Protein AF-A0A7C1JL08-F1 (afdb_monomer_lite)

Radius of gyration: 13.5 Å; chains: 1; bounding box: 33×16×41 Å

Secondary structure (DSSP, 8-state):
--------SS-HHHHHHHHHHHHHHHHHHTT---S-----------SSS-------PPP-

pLDDT: mean 97.38, std 2.35, range [82.5, 98.69]

Sequence (60 aa):
GLIMEFSTRGPKEEAERIVRRMVEEGMALRRRTIKEIKSCAAECKVSRIGAAFAAVIFGP

Foldseek 3Di:
DDAFAFDDPDDFVVRFVVRQVVVVVVCVVVVHDDPDDDDDTDDDPDPDDDDTDDDDDDDD

Structure (mmCIF, N/CA/C/O backbone):
data_AF-A0A7C1JL08-F1
#
_entry.id   AF-A0A7C1JL08-F1
#
loop_
_atom_site.group_PDB
_atom_site.id
_atom_site.type_symbol
_atom_site.label_atom_id
_atom_site.label_alt_id
_atom_site.label_comp_id
_atom_site.label_asym_id
_atom_site.label_entity_id
_atom_site.label_seq_id
_atom_site.pdbx_PDB_ins_code
_atom_site.Cartn_x
_atom_site.Cartn_y
_atom_site.Cartn_z
_atom_site.occupancy
_atom_site.B_iso_or_equiv
_atom_site.auth_seq_id
_atom_site.auth_comp_id
_atom_site.auth_asym_id
_atom_site.auth_atom_id
_atom_site.pdbx_PDB_model_num
ATOM 1 N N . GLY A 1 1 ? -10.705 6.805 8.716 1.00 91.19 1 GLY A N 1
ATOM 2 C CA . GLY A 1 1 ? -9.579 6.001 8.203 1.00 91.19 1 GLY A CA 1
ATOM 3 C C . GLY A 1 1 ? -8.397 6.908 7.947 1.00 91.19 1 GLY A C 1
ATOM 4 O O . GLY A 1 1 ? -8.549 8.119 8.060 1.00 91.19 1 GLY A O 1
ATOM 5 N N . LEU A 1 2 ? -7.245 6.340 7.622 1.00 97.88 2 LEU A N 1
ATOM 6 C CA . LEU A 1 2 ? -6.058 7.079 7.208 1.00 97.88 2 LEU A CA 1
ATOM 7 C C . LEU A 1 2 ? -5.558 6.441 5.914 1.00 97.88 2 LEU A C 1
ATOM 9 O O . LEU A 1 2 ? -5.366 5.229 5.881 1.00 97.88 2 LEU A O 1
ATOM 13 N N . ILE A 1 3 ? -5.400 7.248 4.869 1.00 98.19 3 ILE A N 1
ATOM 14 C CA . ILE A 1 3 ? -4.811 6.825 3.598 1.00 98.19 3 ILE A CA 1
ATOM 15 C C . ILE A 1 3 ? -3.401 7.392 3.559 1.00 98.19 3 ILE A C 1
ATOM 17 O O . ILE A 1 3 ? -3.204 8.569 3.853 1.00 98.19 3 ILE A O 1
ATOM 21 N N . MET A 1 4 ? -2.447 6.534 3.224 1.00 98.38 4 MET A N 1
ATOM 22 C CA . MET A 1 4 ? -1.058 6.893 2.984 1.00 98.38 4 MET A CA 1
ATOM 23 C C . MET A 1 4 ? -0.669 6.397 1.597 1.00 98.38 4 MET A C 1
ATOM 25 O O . MET A 1 4 ? -1.179 5.374 1.137 1.00 98.38 4 MET A O 1
ATOM 29 N N . GLU A 1 5 ? 0.233 7.124 0.955 1.00 98.19 5 GLU A N 1
ATOM 30 C CA . GLU A 1 5 ? 0.879 6.725 -0.289 1.00 98.19 5 GLU A CA 1
ATOM 31 C C . GLU A 1 5 ? 2.392 6.693 -0.077 1.00 98.19 5 GLU A C 1
ATOM 33 O O . GLU A 1 5 ? 2.919 7.376 0.805 1.00 98.19 5 GLU A O 1
ATOM 38 N N . PHE A 1 6 ? 3.066 5.838 -0.838 1.00 98.38 6 PHE A N 1
ATOM 39 C CA . PHE A 1 6 ? 4.515 5.789 -0.880 1.00 98.38 6 PHE A CA 1
ATOM 40 C C . PHE A 1 6 ? 4.963 5.298 -2.254 1.00 98.38 6 PHE A C 1
ATOM 42 O O . PHE A 1 6 ? 4.418 4.328 -2.787 1.00 98.38 6 PHE A O 1
ATOM 49 N N . SER A 1 7 ? 5.993 5.933 -2.805 1.00 97.12 7 SER A N 1
ATOM 50 C CA . SER A 1 7 ? 6.626 5.519 -4.053 1.00 97.12 7 SER A CA 1
ATOM 51 C C . SER A 1 7 ? 8.141 5.489 -3.895 1.00 97.12 7 SER A C 1
ATOM 53 O O . SER A 1 7 ? 8.743 6.338 -3.240 1.00 97.12 7 SER A O 1
ATOM 55 N N . THR A 1 8 ? 8.770 4.468 -4.474 1.00 96.69 8 THR A N 1
ATOM 56 C CA . THR A 1 8 ? 10.220 4.285 -4.406 1.00 96.69 8 THR A CA 1
ATOM 57 C C . THR A 1 8 ? 10.735 3.521 -5.618 1.00 96.69 8 THR A C 1
ATOM 59 O O . THR A 1 8 ? 9.976 2.877 -6.344 1.00 96.69 8 THR A O 1
ATOM 62 N N . ARG A 1 9 ? 12.054 3.565 -5.817 1.00 96.38 9 ARG A N 1
ATOM 63 C CA . ARG A 1 9 ? 12.760 2.589 -6.646 1.00 96.38 9 ARG A CA 1
ATOM 64 C C . ARG A 1 9 ? 13.053 1.376 -5.774 1.00 96.38 9 ARG A C 1
ATOM 66 O O . ARG A 1 9 ? 13.834 1.481 -4.835 1.00 96.38 9 ARG A O 1
ATOM 73 N N . GLY A 1 10 ? 12.439 0.243 -6.082 1.00 95.06 10 GLY A N 1
ATOM 74 C CA . GLY A 1 10 ? 12.617 -0.975 -5.302 1.00 95.06 10 GLY A CA 1
ATOM 75 C C . GLY A 1 10 ? 11.485 -1.973 -5.518 1.00 95.06 10 GLY A C 1
ATOM 76 O O . GLY A 1 10 ? 10.571 -1.698 -6.301 1.00 95.06 10 GLY A O 1
ATOM 77 N N . PRO A 1 11 ? 11.556 -3.125 -4.837 1.00 97.81 11 PRO A N 1
ATOM 78 C CA . PRO A 1 11 ? 10.522 -4.143 -4.910 1.00 97.81 11 PRO A CA 1
ATOM 79 C C . PRO A 1 11 ? 9.213 -3.645 -4.286 1.00 97.81 11 PRO A C 1
ATOM 81 O O . PRO A 1 11 ? 9.227 -2.916 -3.284 1.00 97.81 11 PRO A O 1
ATOM 84 N N . LYS A 1 12 ? 8.068 -4.068 -4.835 1.00 97.75 12 LYS A N 1
ATOM 85 C CA . LYS A 1 12 ? 6.750 -3.681 -4.288 1.00 97.75 12 LYS A CA 1
ATOM 86 C C . LYS A 1 12 ? 6.582 -4.048 -2.810 1.00 97.75 12 LYS A C 1
ATOM 88 O O . LYS A 1 12 ? 5.922 -3.314 -2.084 1.00 97.75 12 LYS A O 1
ATOM 93 N N . GLU A 1 13 ? 7.186 -5.144 -2.348 1.00 98.19 13 GLU A N 1
ATOM 94 C CA . GLU A 1 13 ? 7.059 -5.636 -0.972 1.00 98.19 13 GLU A CA 1
ATOM 95 C C . GLU A 1 13 ? 7.666 -4.653 0.038 1.00 98.19 13 GLU A C 1
ATOM 97 O O . GLU A 1 13 ? 7.163 -4.492 1.151 1.00 98.19 13 GLU A O 1
ATOM 102 N N . GLU A 1 14 ? 8.743 -3.968 -0.346 1.00 98.19 14 GLU A N 1
ATOM 103 C CA . GLU A 1 14 ? 9.346 -2.923 0.476 1.00 98.19 14 GLU A CA 1
ATOM 104 C C . GLU A 1 14 ? 8.478 -1.668 0.511 1.00 98.19 14 GLU A C 1
ATOM 106 O O . GLU A 1 14 ? 8.222 -1.141 1.596 1.00 98.19 14 GLU A O 1
ATOM 111 N N . ALA A 1 15 ? 7.973 -1.235 -0.647 1.00 98.38 15 ALA A N 1
ATOM 112 C CA . ALA A 1 15 ? 7.061 -0.100 -0.721 1.00 98.38 15 ALA A CA 1
ATOM 113 C C . ALA A 1 15 ? 5.798 -0.339 0.127 1.00 98.38 15 ALA A C 1
ATOM 115 O O . ALA A 1 15 ? 5.393 0.527 0.905 1.00 98.38 15 ALA A O 1
ATOM 116 N N . GLU A 1 16 ? 5.221 -1.543 0.043 1.00 98.50 16 GLU A N 1
ATOM 117 C CA . GLU A 1 16 ? 4.040 -1.929 0.811 1.00 98.50 16 GLU A CA 1
ATOM 118 C C . GLU A 1 16 ? 4.325 -2.007 2.318 1.00 98.50 16 GLU A C 1
ATOM 120 O O . GLU A 1 16 ? 3.534 -1.526 3.130 1.00 98.50 16 GLU A O 1
ATOM 125 N N . ARG A 1 17 ? 5.479 -2.547 2.725 1.00 98.56 17 ARG A N 1
ATOM 126 C CA . ARG A 1 17 ? 5.888 -2.564 4.138 1.00 98.56 17 ARG A CA 1
ATOM 127 C C . ARG A 1 17 ? 6.019 -1.147 4.707 1.00 98.56 17 ARG A C 1
ATOM 129 O O . ARG A 1 17 ? 5.561 -0.896 5.822 1.00 98.56 17 ARG A O 1
ATOM 136 N N . ILE A 1 18 ? 6.628 -0.228 3.955 1.00 98.62 18 ILE A N 1
ATOM 137 C CA . ILE A 1 18 ? 6.842 1.161 4.386 1.00 98.62 18 ILE A CA 1
ATOM 138 C C . ILE A 1 18 ? 5.509 1.905 4.509 1.00 98.62 18 ILE A C 1
ATOM 140 O O . ILE A 1 18 ? 5.232 2.474 5.565 1.00 98.62 18 ILE A O 1
ATOM 144 N N . VAL A 1 19 ? 4.643 1.852 3.491 1.00 98.56 19 VAL A N 1
ATOM 145 C CA . VAL A 1 19 ? 3.361 2.579 3.532 1.00 98.56 19 VAL A CA 1
ATOM 146 C C . VAL A 1 19 ? 2.442 2.073 4.649 1.00 98.56 19 VAL A C 1
ATOM 148 O O . VAL A 1 19 ? 1.735 2.860 5.278 1.00 98.56 19 VAL A O 1
ATOM 151 N N . ARG A 1 20 ? 2.486 0.771 4.969 1.00 98.69 20 ARG A N 1
ATOM 152 C CA . ARG A 1 20 ? 1.740 0.205 6.105 1.00 98.69 20 ARG A CA 1
ATOM 153 C C . ARG A 1 20 ? 2.231 0.763 7.441 1.00 98.69 20 ARG A C 1
ATOM 155 O O . ARG A 1 20 ? 1.405 1.170 8.255 1.00 98.69 20 ARG A O 1
ATOM 162 N N . ARG A 1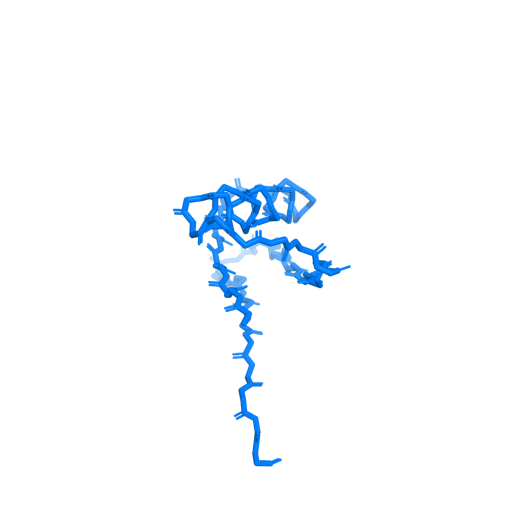 2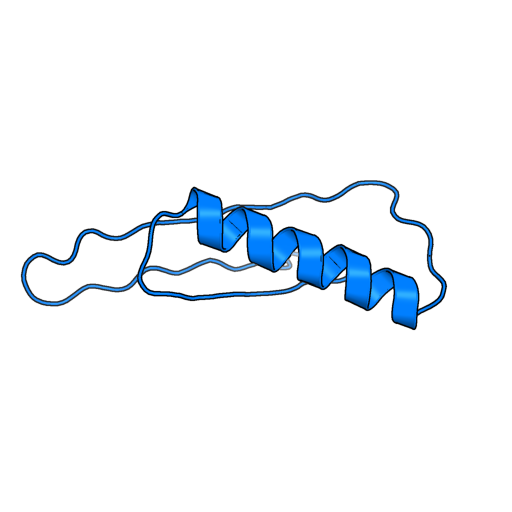1 ? 3.549 0.876 7.632 1.00 98.69 21 ARG A N 1
ATOM 163 C CA . ARG A 1 21 ? 4.137 1.510 8.823 1.00 98.69 21 ARG A CA 1
ATOM 164 C C . ARG A 1 21 ? 3.760 2.992 8.933 1.00 98.69 21 ARG A C 1
ATOM 166 O O . ARG A 1 21 ? 3.453 3.464 10.023 1.00 98.69 21 ARG A O 1
ATOM 173 N N . MET A 1 22 ? 3.689 3.714 7.813 1.00 98.56 22 MET A N 1
ATOM 174 C CA . MET A 1 22 ? 3.224 5.110 7.805 1.00 98.56 22 MET A CA 1
ATOM 175 C C . MET A 1 22 ? 1.784 5.236 8.329 1.00 98.56 22 MET A C 1
ATOM 177 O O . MET A 1 22 ? 1.467 6.182 9.052 1.00 98.56 22 MET A O 1
ATOM 181 N N . VAL A 1 23 ? 0.904 4.279 8.009 1.00 98.44 23 VAL A N 1
ATOM 182 C CA . VAL A 1 23 ? -0.460 4.239 8.565 1.00 98.44 23 VAL A CA 1
ATOM 183 C C . VAL A 1 23 ? -0.432 3.996 10.075 1.00 98.44 23 VAL A C 1
ATOM 185 O O . VAL A 1 23 ? -1.160 4.670 10.804 1.00 98.44 23 VAL A O 1
ATOM 188 N N . GLU A 1 24 ? 0.409 3.078 10.555 1.00 98.50 24 GLU A N 1
ATOM 189 C CA . GLU A 1 24 ? 0.566 2.792 11.988 1.00 98.50 24 GLU A CA 1
ATOM 190 C C . GLU A 1 24 ? 1.011 4.033 12.769 1.00 98.50 24 GLU A C 1
ATOM 192 O O . GLU A 1 24 ? 0.343 4.446 13.721 1.00 98.50 24 GLU A O 1
ATOM 197 N N . GLU A 1 25 ? 2.078 4.688 12.312 1.00 98.56 25 GLU A N 1
ATOM 198 C CA . GLU A 1 25 ? 2.611 5.914 12.913 1.00 98.56 25 GLU A CA 1
ATOM 199 C C . GLU A 1 25 ? 1.579 7.050 12.860 1.00 98.56 25 GLU A C 1
ATOM 201 O O . GLU A 1 25 ? 1.316 7.728 13.858 1.00 98.56 25 GLU A O 1
ATOM 206 N N . GLY A 1 26 ? 0.906 7.219 11.720 1.00 98.44 26 GLY A N 1
ATOM 207 C CA . GLY A 1 26 ? -0.121 8.240 11.561 1.00 98.44 26 GLY A CA 1
ATOM 208 C C . GLY A 1 26 ? -1.353 8.018 12.446 1.00 98.44 26 GLY A C 1
ATOM 209 O O . GLY A 1 26 ? -1.959 8.993 12.903 1.00 98.44 26 GLY A O 1
ATOM 210 N N . MET A 1 27 ? -1.743 6.773 12.714 1.00 98.44 27 MET A N 1
ATOM 211 C CA . MET A 1 27 ? -2.838 6.454 13.638 1.00 98.44 27 MET A CA 1
ATOM 212 C C . MET A 1 27 ? -2.416 6.637 15.100 1.00 98.44 27 MET A C 1
ATOM 214 O O . MET A 1 27 ? -3.198 7.181 15.888 1.00 98.44 27 MET A O 1
ATOM 218 N N . ALA A 1 28 ? -1.170 6.286 15.443 1.00 98.25 28 ALA A N 1
ATOM 219 C CA . ALA A 1 28 ? -0.590 6.522 16.764 1.00 98.25 28 ALA A CA 1
ATOM 220 C C . ALA A 1 28 ? -0.554 8.020 17.111 1.00 98.25 28 ALA A C 1
ATOM 222 O O . ALA A 1 28 ? -1.038 8.415 18.173 1.00 98.25 28 ALA A O 1
ATOM 223 N N . LEU A 1 29 ? -0.104 8.874 16.181 1.00 98.38 29 LEU A N 1
ATOM 224 C CA . LEU A 1 29 ? -0.124 10.338 16.336 1.00 98.38 29 LEU A CA 1
ATOM 225 C C . LEU A 1 29 ? -1.536 10.890 16.588 1.00 98.38 29 LEU A C 1
ATOM 227 O O . LEU A 1 29 ? -1.715 11.868 17.311 1.00 98.38 29 LEU A O 1
ATOM 231 N N . ARG A 1 30 ? -2.558 10.240 16.021 1.00 98.00 30 ARG A N 1
ATOM 232 C CA . ARG A 1 30 ? -3.975 10.602 16.186 1.00 98.00 30 ARG A CA 1
ATOM 233 C C . ARG A 1 30 ? -4.625 9.976 17.421 1.00 98.00 30 ARG A C 1
ATOM 235 O O . ARG A 1 30 ? -5.803 10.240 17.660 1.00 98.00 30 ARG A O 1
ATOM 242 N N . ARG A 1 31 ? -3.899 9.149 18.184 1.00 98.00 31 ARG A N 1
ATOM 243 C CA . ARG A 1 31 ? -4.416 8.379 19.331 1.00 98.00 31 ARG A CA 1
ATOM 244 C C . ARG A 1 31 ? -5.653 7.547 18.961 1.00 98.00 31 ARG A C 1
ATOM 246 O O . ARG A 1 31 ? -6.631 7.501 19.704 1.00 98.00 31 ARG A O 1
ATOM 253 N N . ARG A 1 32 ? -5.640 6.923 17.778 1.00 97.94 32 ARG A N 1
ATOM 254 C CA . ARG A 1 32 ? -6.732 6.072 17.277 1.00 97.94 32 ARG A CA 1
ATOM 255 C C . ARG A 1 32 ? -6.271 4.622 17.169 1.00 97.94 32 ARG A C 1
ATOM 257 O O . ARG A 1 32 ? -5.169 4.358 16.703 1.00 97.94 32 ARG A O 1
ATOM 264 N N . THR A 1 33 ? -7.140 3.688 17.548 1.00 97.62 33 THR A N 1
ATOM 265 C CA . THR A 1 33 ? -6.915 2.252 17.346 1.00 97.62 33 THR A CA 1
ATOM 266 C C . THR A 1 33 ? -7.120 1.867 15.880 1.00 97.62 33 THR A C 1
ATOM 268 O O . THR A 1 33 ? -7.945 2.451 15.171 1.00 97.62 33 THR A O 1
ATOM 271 N N . ILE A 1 34 ? -6.355 0.881 15.414 1.00 98.00 34 ILE A N 1
ATOM 272 C CA . ILE A 1 34 ? -6.445 0.348 14.052 1.00 98.00 34 ILE A CA 1
ATOM 273 C C . ILE A 1 34 ? -7.315 -0.905 14.080 1.00 98.00 34 ILE A C 1
ATOM 275 O O . ILE A 1 34 ? -7.006 -1.853 14.795 1.00 98.00 34 ILE A O 1
ATOM 279 N N . LYS A 1 35 ? -8.396 -0.911 13.293 1.00 98.44 35 LYS A N 1
ATOM 280 C CA . LYS A 1 35 ? -9.230 -2.106 13.093 1.00 98.44 35 LYS A CA 1
ATOM 281 C C . LYS A 1 35 ? -8.597 -3.064 12.082 1.00 98.44 35 LYS A C 1
ATOM 283 O O . LYS A 1 35 ? -8.527 -4.259 12.322 1.00 98.44 35 LYS A O 1
ATOM 288 N N . GLU A 1 36 ? -8.174 -2.528 10.943 1.00 98.31 36 GLU A N 1
ATOM 289 C CA . GLU A 1 36 ? -7.535 -3.263 9.854 1.00 98.31 36 GLU A CA 1
ATOM 290 C C . GLU A 1 36 ? -6.676 -2.309 9.015 1.00 98.31 36 GLU A C 1
ATOM 292 O O . GLU A 1 36 ? -6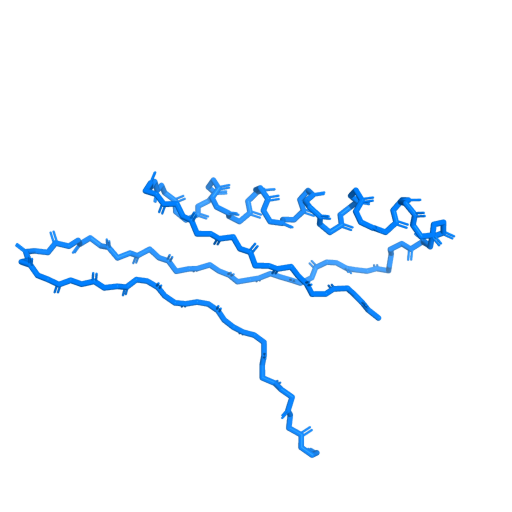.935 -1.103 8.979 1.00 98.31 36 GLU A O 1
ATOM 297 N N . ILE A 1 37 ? -5.675 -2.857 8.324 1.00 98.31 37 ILE A N 1
ATOM 298 C CA . ILE A 1 37 ? -4.878 -2.138 7.323 1.00 98.31 37 ILE A CA 1
ATOM 299 C C . ILE A 1 37 ? -5.000 -2.891 6.001 1.00 98.31 37 ILE A C 1
ATOM 301 O O . ILE A 1 37 ? -4.467 -3.997 5.864 1.00 98.31 37 ILE A O 1
ATOM 305 N N . LYS A 1 38 ? -5.665 -2.269 5.025 1.00 98.38 38 LYS A N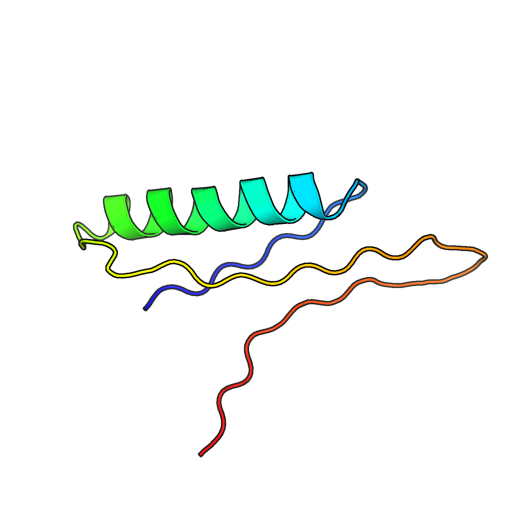 1
ATOM 306 C CA . LYS A 1 38 ? -5.699 -2.719 3.629 1.00 98.38 38 LYS A CA 1
ATOM 307 C C . LYS A 1 38 ? -4.663 -1.937 2.831 1.00 98.38 38 LYS A C 1
ATOM 309 O O . LYS A 1 38 ? -4.542 -0.728 3.009 1.00 98.38 38 LYS A O 1
ATOM 314 N N . SER A 1 39 ? -3.930 -2.624 1.968 1.00 98.19 39 SER A N 1
ATOM 315 C CA . SER A 1 39 ? -2.884 -2.039 1.133 1.00 98.19 39 SER A CA 1
ATOM 316 C C . SER A 1 39 ? -2.871 -2.707 -0.239 1.00 98.19 39 SER A C 1
ATOM 318 O O . SER A 1 39 ? -3.380 -3.815 -0.408 1.00 98.19 39 SER A O 1
ATOM 320 N N . CYS A 1 40 ? -2.342 -1.990 -1.226 1.00 97.94 40 CYS A N 1
ATOM 321 C CA . CYS A 1 40 ? -2.003 -2.523 -2.536 1.00 97.94 40 CYS A CA 1
ATOM 322 C C . CYS A 1 40 ? -0.712 -1.851 -3.005 1.00 97.94 40 CYS A C 1
ATOM 324 O O . CYS A 1 40 ? -0.449 -0.698 -2.656 1.00 97.94 40 CYS A O 1
ATOM 326 N N . ALA A 1 41 ? 0.091 -2.571 -3.781 1.00 98.31 41 ALA A N 1
ATOM 327 C CA . ALA A 1 41 ? 1.324 -2.054 -4.348 1.00 98.31 41 ALA A CA 1
ATOM 328 C C . ALA A 1 41 ? 1.517 -2.576 -5.771 1.00 98.31 41 ALA A C 1
ATOM 330 O O . ALA A 1 41 ? 1.135 -3.701 -6.103 1.00 98.31 41 ALA A O 1
ATOM 331 N N . ALA A 1 42 ? 2.133 -1.742 -6.601 1.00 98.12 42 ALA A N 1
ATOM 332 C CA . ALA A 1 42 ? 2.505 -2.068 -7.965 1.00 98.12 42 ALA A CA 1
ATOM 333 C C . ALA A 1 42 ? 4.002 -1.822 -8.150 1.00 98.12 42 ALA A C 1
ATOM 335 O O . ALA A 1 42 ? 4.549 -0.846 -7.642 1.00 98.12 42 ALA A O 1
ATOM 336 N N . GLU A 1 43 ? 4.649 -2.697 -8.910 1.00 98.12 43 GLU A N 1
ATOM 337 C CA . GLU A 1 43 ? 6.033 -2.536 -9.347 1.00 98.12 43 GLU A CA 1
ATOM 338 C C . GLU A 1 43 ? 6.059 -2.486 -10.872 1.00 98.12 43 GLU A C 1
ATOM 340 O O . GLU A 1 43 ? 5.350 -3.237 -11.543 1.00 98.12 43 GLU A O 1
ATOM 345 N N . CYS A 1 44 ? 6.888 -1.601 -11.422 1.00 97.81 44 CYS A N 1
ATOM 346 C CA . CYS A 1 44 ? 7.099 -1.474 -12.856 1.00 97.81 44 CYS A CA 1
ATOM 347 C C . CYS A 1 44 ? 8.585 -1.682 -13.165 1.00 97.81 44 CYS A C 1
ATOM 349 O O . CYS A 1 44 ? 9.423 -0.852 -12.806 1.00 97.81 44 CYS A O 1
ATOM 351 N N . LYS A 1 45 ? 8.916 -2.773 -13.867 1.00 97.50 45 LYS A N 1
ATOM 352 C CA . LYS A 1 45 ? 10.245 -2.951 -14.466 1.00 97.50 45 LYS A CA 1
ATOM 353 C C . LYS A 1 45 ? 10.323 -2.107 -15.736 1.00 97.50 45 LYS A C 1
ATOM 355 O O . LYS A 1 45 ? 9.771 -2.476 -16.770 1.00 97.50 45 LYS A O 1
ATOM 360 N N . VAL A 1 46 ? 10.974 -0.951 -15.641 1.00 97.06 46 VAL A N 1
ATOM 361 C CA . VAL A 1 46 ? 11.053 0.019 -16.742 1.00 97.06 46 VAL A CA 1
ATOM 362 C C . VAL A 1 46 ? 11.968 -0.501 -17.854 1.00 97.06 46 VAL A C 1
ATOM 364 O O . VAL A 1 46 ? 13.143 -0.758 -17.615 1.00 97.06 46 VAL A O 1
ATOM 367 N N . SER A 1 47 ? 11.446 -0.614 -19.079 1.00 96.38 47 SER A N 1
ATOM 368 C CA . SER A 1 47 ? 12.231 -0.971 -20.273 1.00 96.38 47 SER A CA 1
ATOM 369 C C . SER A 1 47 ? 12.786 0.249 -21.019 1.00 96.38 47 SER A C 1
ATOM 371 O O . SER A 1 47 ? 13.919 0.220 -21.488 1.00 96.38 47 SER A O 1
ATOM 373 N N . A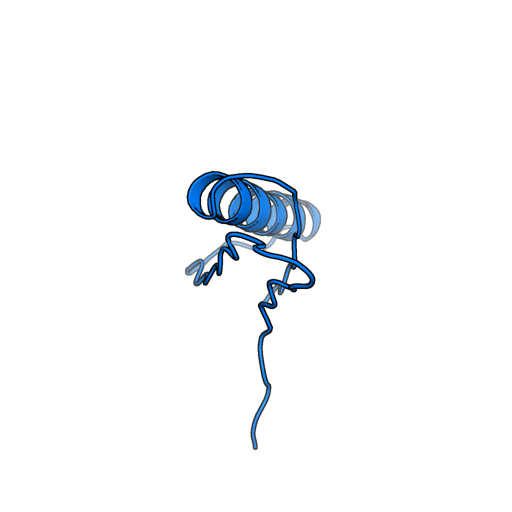RG A 1 48 ? 12.005 1.335 -21.123 1.00 97.50 48 ARG A N 1
ATOM 374 C CA . ARG A 1 48 ? 12.430 2.617 -21.720 1.00 97.50 48 ARG A CA 1
ATOM 375 C C . ARG A 1 48 ? 11.879 3.817 -20.951 1.00 97.50 48 ARG A C 1
ATOM 377 O O . ARG A 1 48 ? 12.648 4.637 -20.470 1.00 97.50 48 ARG A O 1
ATOM 384 N N . ILE A 1 49 ? 10.555 3.907 -20.822 1.00 97.75 49 ILE A N 1
ATOM 385 C CA . ILE A 1 49 ? 9.838 4.904 -20.011 1.00 97.75 49 ILE A CA 1
ATOM 386 C C . ILE A 1 49 ? 8.661 4.174 -19.361 1.00 97.75 49 ILE A C 1
ATOM 388 O O . ILE A 1 49 ? 7.934 3.462 -20.051 1.00 97.75 49 ILE A O 1
ATOM 392 N N . GLY A 1 50 ? 8.488 4.316 -18.048 1.00 96.81 50 GLY A N 1
ATOM 393 C CA . GLY A 1 50 ? 7.431 3.638 -17.302 1.00 96.81 50 GLY A CA 1
ATOM 394 C C . GLY A 1 50 ? 7.176 4.295 -15.951 1.00 96.81 50 GLY A C 1
ATOM 395 O O . GLY A 1 50 ? 8.025 5.025 -15.440 1.00 96.81 50 GLY A O 1
ATOM 396 N N . ALA A 1 51 ? 5.999 4.035 -15.392 1.00 97.12 51 ALA A N 1
ATOM 397 C CA . ALA A 1 51 ? 5.572 4.539 -14.095 1.00 97.12 51 ALA A CA 1
ATOM 398 C C . ALA A 1 51 ? 4.785 3.454 -13.351 1.00 97.12 51 ALA A C 1
ATOM 400 O O . ALA A 1 51 ? 4.020 2.706 -13.959 1.00 97.12 51 ALA A O 1
ATOM 401 N N . ALA A 1 52 ? 4.973 3.387 -12.035 1.00 97.56 52 ALA A N 1
ATOM 402 C CA . ALA A 1 52 ? 4.114 2.634 -11.131 1.00 97.56 52 ALA A CA 1
ATOM 403 C C . ALA A 1 52 ? 3.168 3.615 -10.427 1.00 97.56 52 ALA A C 1
ATOM 405 O O . ALA A 1 52 ? 3.578 4.718 -10.068 1.00 97.56 52 ALA A O 1
ATOM 406 N N . PHE A 1 53 ? 1.911 3.218 -10.244 1.00 97.81 53 PHE A N 1
ATOM 407 C CA . PHE A 1 53 ? 0.881 4.048 -9.627 1.00 97.81 53 PHE A CA 1
ATOM 408 C C . PHE A 1 53 ? 0.009 3.201 -8.701 1.00 97.81 53 PHE A C 1
ATOM 410 O O . PHE A 1 53 ? -0.394 2.096 -9.063 1.00 97.81 53 PHE A O 1
ATOM 417 N N . ALA A 1 54 ? -0.287 3.737 -7.520 1.00 97.56 54 ALA A N 1
ATOM 418 C CA . ALA A 1 54 ? -1.222 3.169 -6.560 1.00 97.56 54 ALA A CA 1
ATOM 419 C C . ALA A 1 54 ? -2.089 4.301 -6.002 1.00 97.56 54 ALA A C 1
ATOM 421 O O . ALA A 1 54 ? -1.582 5.376 -5.686 1.00 97.56 54 ALA A O 1
ATOM 422 N N . ALA A 1 55 ? -3.394 4.065 -5.891 1.00 97.19 55 ALA A N 1
ATOM 423 C CA . ALA A 1 55 ? -4.337 5.053 -5.387 1.00 97.19 55 ALA A CA 1
ATOM 424 C C . ALA A 1 55 ? -5.534 4.391 -4.710 1.00 97.19 55 ALA A C 1
ATOM 426 O O . ALA A 1 55 ? -5.884 3.246 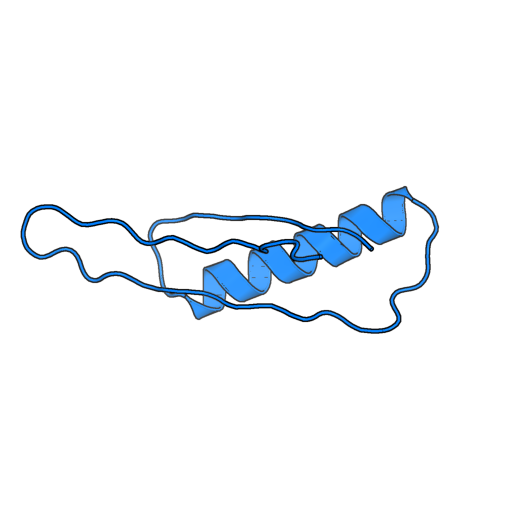-4.996 1.00 97.19 55 ALA A O 1
ATOM 427 N N . VAL A 1 56 ? -6.187 5.157 -3.841 1.00 97.38 56 VAL A N 1
ATOM 428 C CA . VAL A 1 56 ? -7.502 4.834 -3.289 1.00 97.38 56 VAL A CA 1
ATOM 429 C C . VAL A 1 56 ? -8.515 5.743 -3.968 1.00 97.38 56 VAL A C 1
ATOM 431 O O . VAL A 1 56 ? -8.382 6.964 -3.922 1.00 97.38 56 VAL A O 1
ATOM 434 N N . ILE A 1 57 ? -9.517 5.145 -4.606 1.00 96.69 57 ILE A N 1
ATOM 435 C CA . ILE A 1 57 ? -10.593 5.873 -5.278 1.00 96.69 57 ILE A CA 1
ATOM 436 C C . ILE A 1 57 ? -11.816 5.854 -4.366 1.00 96.69 57 ILE A C 1
ATOM 438 O O . ILE A 1 57 ? -12.239 4.791 -3.912 1.00 96.69 57 ILE A O 1
ATOM 442 N N . PHE A 1 58 ? -12.389 7.028 -4.112 1.00 95.25 58 PHE A N 1
ATOM 443 C CA . PHE A 1 58 ? -13.695 7.147 -3.475 1.00 95.25 58 PHE A CA 1
ATOM 444 C C . PHE A 1 58 ? -14.771 7.212 -4.558 1.00 95.25 58 PHE A C 1
ATOM 446 O O . PHE A 1 58 ? -14.749 8.112 -5.395 1.00 95.25 58 PHE A O 1
ATOM 453 N N . GLY A 1 59 ? -15.676 6.236 -4.553 1.00 92.44 59 GLY A N 1
ATOM 454 C CA . GLY A 1 59 ? -16.892 6.248 -5.364 1.00 92.44 59 GLY A CA 1
ATOM 455 C C . GLY A 1 59 ? -18.116 6.674 -4.540 1.00 92.44 59 GLY A C 1
ATOM 456 O O . GLY A 1 59 ? -18.026 6.664 -3.307 1.00 92.44 59 GLY A O 1
ATOM 457 N N . PRO A 1 60 ? -19.218 7.069 -5.205 1.00 82.50 60 PRO A N 1
ATOM 458 C CA . PRO A 1 60 ? -20.524 7.241 -4.568 1.00 82.50 60 PRO A CA 1
ATOM 459 C C . PRO A 1 60 ? -21.070 5.933 -3.978 1.00 82.50 60 PRO A C 1
ATOM 461 O O . PRO A 1 60 ? -20.678 4.845 -4.462 1.00 82.50 60 PRO A O 1
#